Protein AF-A0A3L7LTN3-F1 (afdb_monomer)

Solvent-accessible surface area (backbone atoms only — not comparable to full-atom values): 5022 Å² total; per-residue (Å²): 94,77,52,75,48,78,50,71,56,85,88,78,78,60,80,77,45,68,29,80,46,82,58,84,48,40,31,40,42,36,41,49,42,83,50,101,64,31,38,38,37,43,40,39,38,49,76,68,43,99,70,81,53,72,78,53,61,72,31,68,71,40,50,54,49,51,53,53,48,50,58,42,54,59,63,60,62,72,80,74,86,74,135

pLDDT: mean 83.82, std 11.82, range [45.88, 96.94]

Nearest PDB structures (foldseek):
  3kd4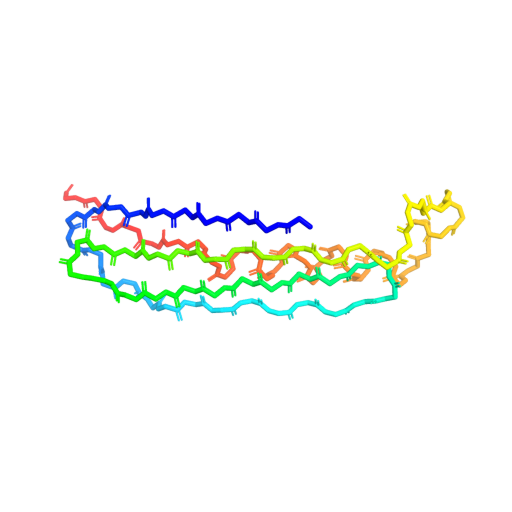-assembly1_A  TM=6.187E-01  e=7.504E-01  Parabacteroides distasonis ATCC 8503
  5cer-assembly4_G  TM=3.873E-01  e=9.987E-01  Bdellovibrio bacteriovorus HD100
  3v39-assembly1_A  TM=3.984E-01  e=1.329E+00  Bdellovibrio bacteriovorus
  5ced-assembly1_A  TM=3.741E-01  e=2.100E+00  Bdellovibrio bacteriovorus HD100
  8fw5-assembly1_C  TM=3.790E-01  e=8.767E+00  Homo sapiens

Secondary structure (DSSP, 8-state):
-EEEEEEE-TT------EEEE--SSEEEEEEEEEETTEEEEEEEEEES-S---HHHHTSHHHHHHHHHHHHHHHTT-------

Sequence (83 aa):
MSRQINLVGEGITAAVNACRLRSRWFDIDIAGEKTARGYRYRKQITVKTPWISHDEIMQPAFESLMTRASDCYDRLNFIVNAP

Structure (mmCIF, N/CA/C/O backbone):
data_AF-A0A3L7LTN3-F1
#
_entry.id   AF-A0A3L7LTN3-F1
#
loop_
_atom_site.group_PDB
_atom_site.id
_atom_site.type_symbol
_atom_site.label_atom_id
_atom_site.label_alt_id
_atom_site.label_comp_id
_atom_site.label_asym_id
_atom_site.label_entity_id
_atom_site.label_seq_id
_atom_site.pdbx_PDB_ins_code
_atom_site.Cartn_x
_atom_site.Cartn_y
_atom_site.Cartn_z
_atom_site.occupancy
_atom_site.B_iso_or_equiv
_atom_site.auth_seq_id
_atom_site.auth_comp_id
_atom_site.auth_asym_id
_atom_site.auth_atom_id
_atom_site.pdbx_PDB_model_num
ATOM 1 N N . MET A 1 1 ? -3.663 -13.027 -3.853 1.00 79.81 1 MET A N 1
ATOM 2 C CA . MET A 1 1 ? -3.732 -13.549 -2.468 1.00 79.81 1 MET A CA 1
ATOM 3 C C . MET A 1 1 ? -4.570 -12.607 -1.612 1.00 79.81 1 MET A C 1
ATOM 5 O O . MET A 1 1 ? -4.359 -11.402 -1.687 1.00 79.81 1 MET A O 1
ATOM 9 N N . SER A 1 2 ? -5.507 -13.127 -0.818 1.00 83.81 2 SER A N 1
ATOM 10 C CA . SER A 1 2 ? -6.322 -12.334 0.116 1.00 83.81 2 SER A CA 1
ATOM 11 C C . SER A 1 2 ? -6.073 -12.810 1.545 1.00 83.81 2 SER A C 1
ATOM 13 O O . SER A 1 2 ? -5.942 -14.011 1.772 1.00 83.81 2 SER A O 1
ATOM 15 N N . ARG A 1 3 ? -5.965 -11.878 2.494 1.00 85.94 3 ARG A N 1
ATOM 16 C CA . ARG A 1 3 ? -5.789 -12.164 3.921 1.00 85.94 3 ARG A CA 1
ATOM 17 C C . ARG A 1 3 ? -6.621 -11.201 4.754 1.00 85.94 3 ARG A C 1
ATOM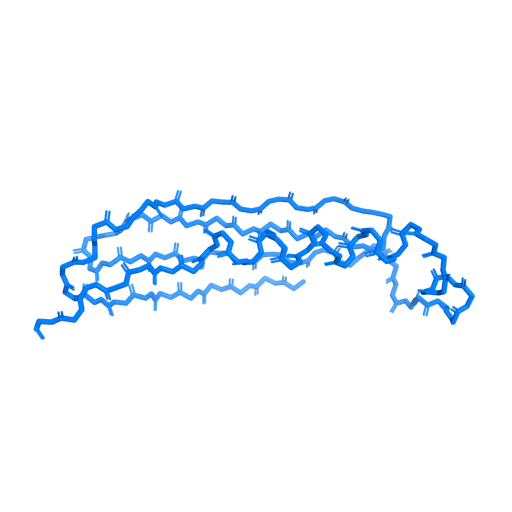 19 O O . ARG A 1 3 ? -6.627 -9.996 4.511 1.00 85.94 3 ARG A O 1
ATOM 26 N N . GLN A 1 4 ? -7.271 -11.739 5.777 1.00 85.00 4 GLN A N 1
ATOM 27 C CA . GLN A 1 4 ? -8.004 -10.964 6.766 1.00 85.00 4 GLN A CA 1
ATOM 28 C C . GLN A 1 4 ? -7.329 -11.090 8.129 1.00 85.00 4 GLN A C 1
ATOM 30 O O . GLN A 1 4 ? -6.885 -12.174 8.506 1.00 85.00 4 GLN A O 1
ATOM 35 N N . ILE A 1 5 ? -7.239 -9.978 8.852 1.00 81.19 5 ILE A N 1
ATOM 36 C CA . ILE A 1 5 ? -6.653 -9.908 10.190 1.00 81.19 5 ILE A CA 1
ATOM 37 C C . ILE A 1 5 ? -7.621 -9.129 11.078 1.00 81.19 5 ILE A C 1
ATOM 39 O O . ILE A 1 5 ? -8.051 -8.036 10.717 1.00 81.19 5 ILE A O 1
ATOM 43 N N . ASN A 1 6 ? -7.976 -9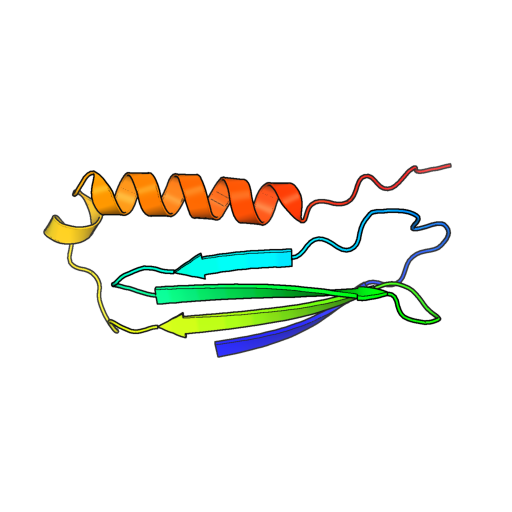.699 12.229 1.00 79.12 6 ASN A N 1
ATOM 44 C CA . ASN A 1 6 ? -8.730 -8.991 13.258 1.00 79.12 6 ASN A CA 1
ATOM 45 C C . ASN A 1 6 ? -7.743 -8.517 14.325 1.00 79.12 6 ASN A C 1
ATOM 47 O O . ASN A 1 6 ? -6.981 -9.321 14.858 1.00 79.12 6 ASN A O 1
ATOM 51 N N . LEU A 1 7 ? -7.767 -7.224 14.619 1.00 74.75 7 LEU A N 1
ATOM 52 C CA . LEU A 1 7 ? -6.998 -6.598 15.680 1.00 74.75 7 LEU A CA 1
ATOM 53 C C . LEU A 1 7 ? -7.968 -6.212 16.792 1.00 74.75 7 LEU A C 1
ATOM 55 O O . LEU A 1 7 ? -8.939 -5.492 16.564 1.00 74.75 7 LEU A O 1
ATOM 59 N N . VAL A 1 8 ? -7.717 -6.726 17.987 1.00 74.06 8 VAL A N 1
ATOM 60 C CA . VAL A 1 8 ? -8.523 -6.480 19.182 1.00 74.06 8 VAL A CA 1
ATOM 61 C C . VAL A 1 8 ? -7.641 -5.720 20.158 1.00 74.06 8 VAL A C 1
ATOM 63 O O . VAL A 1 8 ? -6.495 -6.104 20.376 1.00 74.06 8 VAL A O 1
ATOM 66 N N . GLY A 1 9 ? -8.168 -4.644 20.724 1.00 67.62 9 GLY A N 1
ATOM 67 C CA . GLY A 1 9 ? -7.490 -3.869 21.752 1.00 67.62 9 GLY A CA 1
ATOM 68 C C . GLY A 1 9 ? -8.466 -2.919 22.426 1.00 67.62 9 GLY A C 1
ATOM 69 O O . GLY A 1 9 ? -9.434 -2.467 21.806 1.00 67.62 9 GLY A O 1
ATOM 70 N N . GLU A 1 10 ? -8.229 -2.648 23.703 1.00 66.00 10 GLU A N 1
ATOM 71 C CA . GLU A 1 10 ? -8.997 -1.665 24.462 1.00 66.00 10 GLU A CA 1
ATOM 72 C C . GLU A 1 10 ? -8.584 -0.244 24.057 1.00 66.00 10 GLU A C 1
ATOM 74 O O . GLU A 1 10 ? -7.435 0.010 23.707 1.00 66.00 10 GLU A O 1
ATOM 79 N N . GLY A 1 11 ? -9.538 0.692 24.045 1.00 62.56 11 GLY A N 1
ATOM 80 C CA . GLY A 1 11 ? -9.241 2.114 23.836 1.00 62.56 11 GLY A CA 1
ATOM 81 C C . GLY A 1 11 ? -8.790 2.530 22.427 1.00 62.56 11 GLY A C 1
ATOM 82 O O . GLY A 1 11 ? -8.340 3.660 22.258 1.00 62.56 11 GLY A O 1
ATOM 83 N N . ILE A 1 12 ? -8.918 1.685 21.393 1.00 66.00 12 ILE A N 1
ATOM 84 C CA . ILE A 1 12 ? -8.480 2.056 20.035 1.00 66.00 12 ILE A CA 1
ATOM 85 C C . ILE A 1 12 ? -9.423 3.110 19.414 1.00 66.00 12 ILE A C 1
ATOM 87 O O . ILE A 1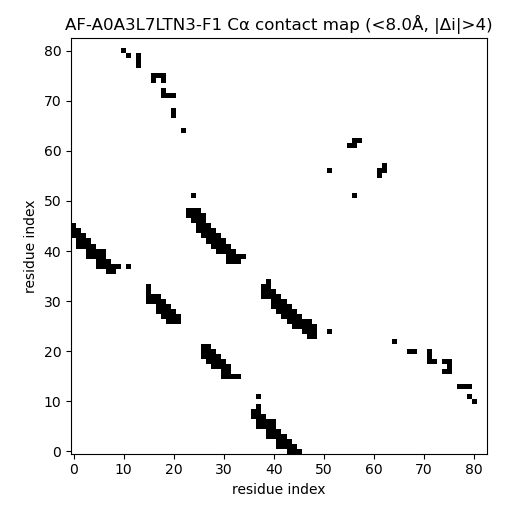 12 ? -10.487 2.796 18.864 1.00 66.00 12 ILE A O 1
ATOM 91 N N . THR A 1 13 ? -8.994 4.371 19.441 1.00 64.38 13 THR A N 1
ATOM 92 C CA . THR A 1 13 ? -9.682 5.534 18.844 1.00 64.38 13 THR A CA 1
ATOM 93 C C . THR A 1 13 ? -9.168 5.912 17.452 1.00 64.38 13 THR A C 1
ATOM 95 O O . THR A 1 13 ? -9.652 6.878 16.865 1.00 64.38 13 THR A O 1
ATOM 98 N N . ALA A 1 14 ? -8.204 5.164 16.912 1.00 64.81 14 ALA A N 1
ATOM 99 C CA . ALA A 1 14 ? -7.520 5.524 15.678 1.00 64.81 14 ALA A CA 1
ATOM 100 C C . ALA A 1 14 ? -8.436 5.549 14.439 1.00 64.81 14 ALA A C 1
ATOM 102 O O . ALA A 1 14 ? -9.414 4.807 14.337 1.00 64.81 14 ALA A O 1
ATOM 103 N N . ALA A 1 15 ? -8.094 6.398 13.467 1.00 69.81 15 ALA A N 1
ATOM 104 C CA . ALA A 1 15 ? -8.825 6.486 12.209 1.00 69.81 15 ALA A CA 1
ATOM 105 C C . ALA A 1 15 ? -8.753 5.160 11.431 1.00 69.81 15 ALA A C 1
ATOM 107 O O . ALA A 1 15 ? -7.693 4.542 11.306 1.00 69.81 15 ALA A O 1
ATOM 108 N N . VAL A 1 16 ? -9.890 4.733 10.874 1.00 72.00 16 VAL A N 1
ATOM 109 C CA . VAL A 1 16 ? -9.937 3.600 9.946 1.00 72.00 16 VAL A CA 1
ATOM 110 C C . VAL A 1 16 ? -9.297 4.039 8.631 1.00 72.00 16 VAL A C 1
ATOM 112 O O . VAL A 1 16 ? -9.947 4.666 7.795 1.00 72.00 16 VAL A O 1
ATOM 115 N N . ASN A 1 17 ? -8.024 3.707 8.443 1.00 77.12 17 ASN A N 1
ATOM 116 C CA . ASN A 1 17 ? -7.316 4.033 7.211 1.00 77.12 17 ASN A CA 1
ATOM 117 C C . ASN A 1 17 ? -7.485 2.938 6.152 1.00 77.12 17 ASN A C 1
ATOM 119 O O . ASN A 1 17 ? -7.577 1.741 6.445 1.00 77.12 17 ASN A O 1
ATOM 123 N N . ALA A 1 18 ? -7.523 3.378 4.896 1.00 84.12 18 ALA A N 1
ATOM 124 C CA . ALA A 1 18 ? -7.516 2.521 3.725 1.00 84.12 18 ALA A CA 1
ATOM 125 C C . ALA A 1 18 ? -6.354 2.914 2.814 1.00 84.12 18 ALA A C 1
ATOM 127 O O . ALA A 1 18 ? -6.019 4.088 2.663 1.00 84.12 18 ALA A O 1
ATOM 128 N N . CYS A 1 19 ? -5.758 1.911 2.191 1.00 88.69 19 CYS A N 1
ATOM 129 C CA . CYS A 1 19 ? -4.627 2.041 1.295 1.00 88.69 19 CYS A CA 1
ATOM 130 C C . CYS A 1 19 ? -4.979 1.334 -0.017 1.00 88.69 19 CYS A C 1
ATOM 132 O O . CYS A 1 19 ? -5.404 0.178 -0.015 1.00 88.69 19 CYS A O 1
ATOM 134 N N . ARG A 1 20 ? -4.836 2.037 -1.144 1.00 92.50 20 ARG A N 1
ATOM 135 C CA . ARG A 1 20 ? -5.016 1.467 -2.484 1.00 92.50 20 ARG A CA 1
ATOM 136 C C . ARG A 1 20 ? -3.832 1.837 -3.356 1.00 92.50 20 ARG A C 1
ATOM 138 O O . ARG A 1 20 ? -3.595 3.012 -3.624 1.00 92.50 20 ARG A O 1
ATOM 145 N N . LEU A 1 21 ? -3.129 0.823 -3.832 1.00 93.56 21 LEU A N 1
ATOM 146 C CA . LEU A 1 21 ? -2.001 0.947 -4.737 1.00 93.56 21 LEU A CA 1
ATOM 147 C C . LEU A 1 21 ? -2.323 0.198 -6.023 1.00 93.56 21 LEU A C 1
ATOM 149 O O . LEU A 1 21 ? -2.695 -0.976 -5.998 1.00 93.56 21 LEU A O 1
ATOM 153 N N . ARG A 1 22 ? -2.161 0.887 -7.150 1.00 94.69 22 ARG A N 1
ATOM 154 C CA . ARG A 1 22 ? -2.317 0.310 -8.482 1.00 94.69 22 ARG A CA 1
ATOM 155 C C . ARG A 1 22 ? -1.002 0.401 -9.233 1.00 94.69 22 ARG A C 1
ATOM 157 O O . ARG A 1 22 ? -0.370 1.458 -9.223 1.00 94.69 22 ARG A O 1
ATOM 164 N N . SER A 1 23 ? -0.616 -0.684 -9.895 1.00 93.88 23 SER A N 1
ATOM 165 C CA . SER A 1 23 ? 0.568 -0.713 -10.758 1.00 93.88 23 SER A CA 1
ATOM 166 C C . SER A 1 23 ? 0.409 -1.700 -11.912 1.00 93.88 23 SER A C 1
ATOM 168 O O . SER A 1 23 ? -0.594 -2.413 -11.999 1.00 93.88 23 SER A O 1
ATOM 170 N N . ARG A 1 24 ? 1.405 -1.754 -12.804 1.00 93.38 24 ARG A N 1
ATOM 171 C CA . ARG A 1 24 ? 1.447 -2.753 -13.879 1.00 93.38 24 ARG A CA 1
ATOM 172 C C . ARG A 1 24 ? 1.794 -4.163 -13.389 1.00 93.38 24 ARG A C 1
ATOM 174 O O . ARG A 1 24 ? 1.356 -5.117 -14.012 1.00 93.38 24 ARG A O 1
ATOM 181 N N . TRP A 1 25 ? 2.524 -4.296 -12.280 1.00 94.44 25 TRP A N 1
ATOM 182 C CA . TRP A 1 25 ? 3.002 -5.595 -11.786 1.00 94.44 25 TRP A CA 1
ATOM 183 C C . TRP A 1 25 ? 2.050 -6.226 -10.776 1.00 94.44 25 TRP A C 1
ATOM 185 O O . TRP A 1 25 ? 1.779 -7.425 -10.819 1.00 94.44 25 TRP A O 1
ATOM 195 N N . PHE A 1 26 ? 1.521 -5.417 -9.863 1.00 93.31 26 PHE A N 1
ATOM 196 C CA . PHE A 1 26 ? 0.571 -5.857 -8.853 1.00 93.31 26 PHE A CA 1
ATOM 197 C C . PHE A 1 26 ? -0.266 -4.702 -8.317 1.00 93.31 26 PHE A C 1
ATOM 199 O O . PHE A 1 26 ? 0.120 -3.533 -8.364 1.00 93.31 26 PHE A O 1
ATOM 206 N N . ASP A 1 27 ? -1.398 -5.062 -7.739 1.00 95.06 27 ASP A N 1
ATOM 207 C CA . ASP A 1 27 ? -2.237 -4.150 -6.988 1.00 95.06 27 ASP A CA 1
ATOM 208 C C . ASP A 1 27 ? -2.289 -4.549 -5.516 1.00 95.06 27 ASP A C 1
ATOM 210 O O . ASP A 1 27 ? -2.264 -5.739 -5.189 1.00 95.06 27 ASP A O 1
ATOM 214 N N . ILE A 1 28 ? -2.403 -3.551 -4.641 1.00 92.62 28 ILE A N 1
ATOM 215 C CA . ILE A 1 28 ? -2.603 -3.731 -3.202 1.00 92.62 28 ILE A CA 1
ATOM 216 C C . ILE A 1 28 ? -3.844 -2.947 -2.790 1.00 92.62 28 ILE A C 1
ATOM 218 O O . ILE A 1 28 ? -3.915 -1.738 -2.991 1.00 92.62 28 ILE A O 1
ATOM 222 N N . ASP A 1 29 ? -4.796 -3.630 -2.167 1.00 92.94 29 ASP A N 1
ATOM 223 C CA . ASP A 1 29 ? -5.927 -3.019 -1.481 1.00 92.94 29 ASP A CA 1
ATOM 224 C C . ASP A 1 29 ? -5.894 -3.413 -0.011 1.00 92.94 29 ASP A C 1
ATOM 226 O O . ASP A 1 29 ? -5.902 -4.598 0.330 1.00 92.94 29 ASP A O 1
ATOM 230 N N . ILE A 1 30 ? -5.893 -2.420 0.868 1.00 89.31 30 ILE A N 1
ATOM 231 C CA . ILE A 1 30 ? -6.054 -2.608 2.301 1.00 89.31 30 ILE A CA 1
ATOM 232 C C . ILE A 1 30 ? -7.195 -1.719 2.764 1.00 89.31 30 ILE A C 1
ATOM 234 O O . ILE A 1 30 ? -7.197 -0.513 2.530 1.00 89.31 30 ILE A O 1
ATOM 238 N N . ALA A 1 31 ? -8.177 -2.326 3.415 1.00 87.75 31 ALA A N 1
ATOM 239 C CA . ALA A 1 31 ? -9.302 -1.623 4.004 1.00 87.75 31 ALA A CA 1
ATOM 240 C C . ALA A 1 31 ? -9.485 -2.095 5.442 1.00 87.75 31 ALA A C 1
ATOM 242 O O . ALA A 1 31 ? -9.491 -3.303 5.700 1.00 87.75 31 ALA A O 1
ATOM 243 N N . GLY A 1 32 ? -9.617 -1.138 6.354 1.00 82.75 32 GLY A N 1
ATOM 244 C CA . GLY A 1 32 ? -10.063 -1.387 7.714 1.00 82.75 32 GLY A CA 1
ATOM 245 C C . GLY A 1 32 ? -11.573 -1.209 7.846 1.00 82.75 32 GLY A C 1
ATOM 246 O O . GLY A 1 32 ? -12.194 -0.465 7.090 1.00 82.75 32 GLY A O 1
ATOM 247 N N . GLU A 1 33 ? -12.149 -1.854 8.849 1.00 84.94 33 GLU A N 1
ATOM 248 C CA . GLU A 1 33 ? -13.470 -1.550 9.386 1.00 84.94 33 GLU A CA 1
ATOM 249 C C . GLU A 1 33 ? -13.407 -1.581 10.915 1.00 84.94 33 GLU A C 1
ATOM 251 O O . GLU A 1 33 ? -12.730 -2.431 11.505 1.00 84.94 33 GLU A O 1
ATOM 256 N N . LYS A 1 34 ? -14.109 -0.651 11.571 1.00 82.19 34 LYS A N 1
ATOM 257 C CA . LYS A 1 34 ? -14.304 -0.711 13.020 1.00 82.19 34 LYS A CA 1
ATOM 258 C C . LYS A 1 34 ? -15.364 -1.766 13.324 1.00 82.19 34 LYS A C 1
ATOM 260 O O . LYS A 1 34 ? -16.392 -1.847 12.660 1.00 82.19 34 LYS A O 1
ATOM 265 N N . THR A 1 35 ? -15.114 -2.567 14.344 1.00 81.56 35 THR A N 1
ATOM 266 C CA . THR A 1 35 ? -15.994 -3.636 14.820 1.00 81.56 35 THR A CA 1
ATOM 267 C C . THR A 1 35 ?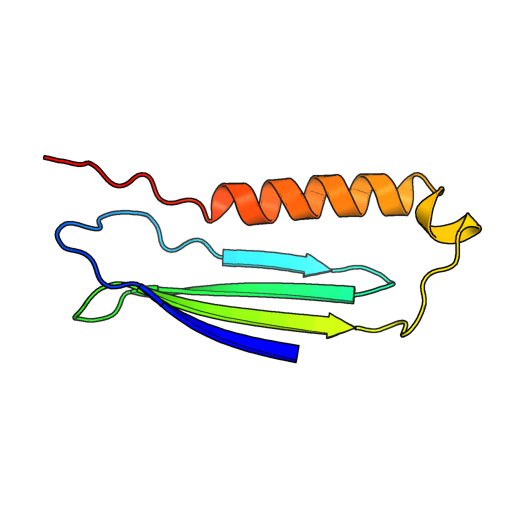 -16.318 -3.411 16.295 1.00 81.56 35 THR A C 1
ATOM 269 O O . THR A 1 35 ? -15.668 -2.610 16.966 1.00 81.56 35 THR A O 1
ATOM 272 N N . ALA A 1 36 ? -17.279 -4.164 16.836 1.00 80.38 36 ALA A N 1
ATOM 273 C CA . ALA A 1 36 ? -17.639 -4.079 18.254 1.00 80.38 36 ALA A CA 1
ATOM 274 C C . ALA A 1 36 ? -16.478 -4.406 19.219 1.00 80.38 36 ALA A C 1
ATOM 276 O O . ALA A 1 36 ? -16.532 -4.019 20.379 1.00 80.38 36 ALA A O 1
ATOM 277 N N . ARG A 1 37 ? -15.442 -5.125 18.760 1.00 76.06 37 ARG A N 1
ATOM 278 C CA . ARG A 1 37 ? -14.316 -5.594 19.589 1.00 76.06 37 ARG A CA 1
ATOM 279 C C . ARG A 1 37 ? -12.953 -5.030 19.164 1.00 76.06 37 ARG A C 1
ATOM 281 O O . ARG A 1 37 ? -11.935 -5.500 19.650 1.00 76.06 37 ARG A O 1
ATOM 288 N N . GLY A 1 38 ? -12.898 -4.079 18.233 1.00 79.56 38 GLY A N 1
ATOM 289 C CA . GLY A 1 38 ? -11.632 -3.586 17.676 1.00 79.56 38 GLY A CA 1
ATOM 290 C C . GLY A 1 38 ? -11.741 -3.294 16.184 1.00 79.56 38 GLY A C 1
ATOM 291 O O . GLY A 1 38 ? -12.754 -2.760 15.742 1.00 79.56 38 GLY A O 1
ATOM 292 N N . TYR A 1 39 ? -10.742 -3.679 15.392 1.00 81.06 39 TYR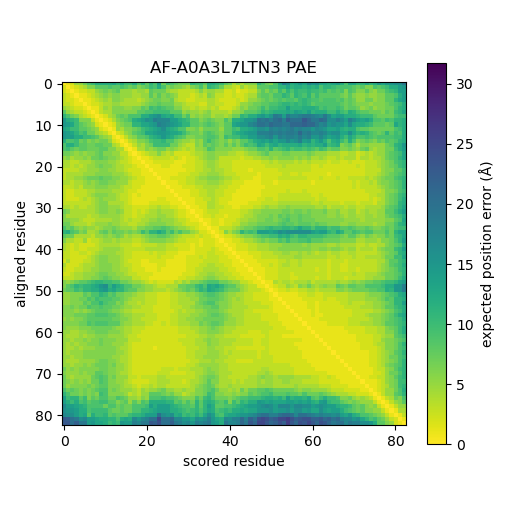 A N 1
ATOM 293 C CA . TYR A 1 39 ? -10.678 -3.419 13.952 1.00 81.06 39 TYR A CA 1
ATOM 294 C C . TYR A 1 39 ? -10.506 -4.707 13.158 1.00 81.06 39 TYR A C 1
ATOM 296 O O . TYR A 1 39 ? -9.795 -5.625 13.562 1.00 81.06 39 TYR A O 1
ATOM 304 N N . ARG A 1 40 ? -11.111 -4.759 11.978 1.00 84.19 40 ARG A N 1
ATOM 305 C CA . ARG A 1 40 ? -10.859 -5.813 11.002 1.00 84.19 40 ARG A CA 1
ATOM 306 C C . ARG A 1 40 ? -10.219 -5.208 9.771 1.00 84.19 40 ARG A C 1
ATOM 308 O O . ARG A 1 40 ? -10.772 -4.303 9.161 1.00 84.19 40 ARG A O 1
ATOM 315 N N . TYR A 1 41 ? -9.071 -5.750 9.394 1.00 83.56 41 TYR A N 1
ATOM 316 C CA . TYR A 1 41 ? -8.376 -5.392 8.170 1.00 83.56 41 TYR A CA 1
ATOM 317 C C . TYR A 1 41 ? -8.504 -6.500 7.149 1.00 83.56 41 TYR A C 1
ATOM 319 O O . TYR A 1 41 ? -8.242 -7.672 7.429 1.00 83.56 41 TYR A O 1
ATOM 327 N N . ARG A 1 42 ? -8.850 -6.105 5.930 1.00 88.69 42 ARG 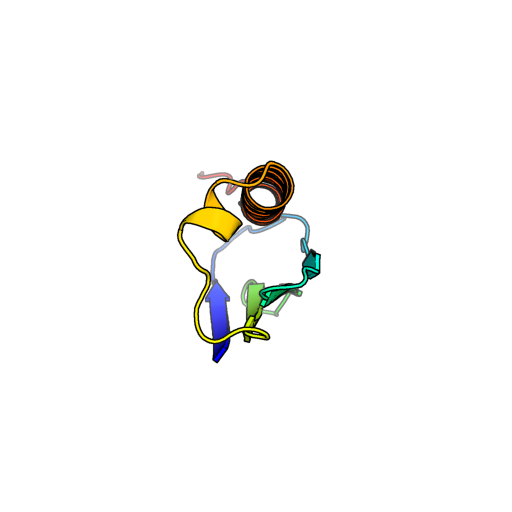A N 1
ATOM 328 C CA . ARG A 1 42 ? -8.762 -6.954 4.752 1.00 88.69 42 ARG A CA 1
ATOM 329 C C . ARG A 1 42 ? -7.642 -6.435 3.871 1.00 88.69 42 ARG A C 1
ATOM 331 O O . ARG A 1 42 ? -7.671 -5.279 3.458 1.00 88.69 42 ARG A O 1
ATOM 338 N N . LYS A 1 43 ? -6.689 -7.311 3.569 1.00 89.06 43 LYS A N 1
ATOM 339 C CA . LYS A 1 43 ? -5.598 -7.080 2.628 1.00 89.06 43 LYS A CA 1
ATOM 340 C C . LYS A 1 43 ? -5.786 -7.983 1.418 1.00 89.06 43 LYS A C 1
ATOM 342 O O . LYS A 1 43 ? -5.856 -9.203 1.555 1.00 89.06 43 LYS A O 1
ATOM 347 N N . GLN A 1 44 ? -5.801 -7.393 0.235 1.00 93.81 44 GLN A N 1
ATOM 348 C CA . GLN A 1 44 ? -5.830 -8.099 -1.034 1.00 93.81 44 GLN A CA 1
ATOM 349 C C . GLN A 1 44 ? -4.640 -7.664 -1.882 1.00 93.81 44 GLN A C 1
ATOM 351 O O . GLN A 1 44 ? -4.393 -6.476 -2.062 1.00 93.81 44 GLN A O 1
ATOM 356 N N . ILE A 1 45 ? -3.901 -8.648 -2.390 1.00 92.81 45 ILE A N 1
ATOM 357 C CA . ILE A 1 45 ? -2.842 -8.448 -3.378 1.00 92.81 45 ILE A CA 1
ATOM 358 C C . ILE A 1 45 ? -3.245 -9.178 -4.654 1.00 92.81 45 ILE A C 1
ATOM 360 O O . ILE A 1 45 ? -3.448 -10.399 -4.631 1.00 92.81 45 ILE A O 1
ATOM 364 N N . THR A 1 46 ? -3.313 -8.446 -5.760 1.00 95.38 46 THR A N 1
ATOM 365 C CA . THR A 1 46 ? -3.551 -9.004 -7.095 1.00 95.38 46 THR A CA 1
ATOM 366 C C . THR A 1 46 ? -2.259 -8.915 -7.885 1.00 95.38 46 THR A C 1
ATOM 368 O O . THR A 1 46 ? -1.848 -7.828 -8.279 1.00 95.38 46 THR A O 1
ATOM 371 N N . VAL A 1 47 ? -1.609 -10.054 -8.101 1.00 93.62 47 VAL A N 1
ATOM 372 C CA . VAL A 1 47 ? -0.413 -10.142 -8.944 1.00 93.62 47 VAL A CA 1
ATOM 373 C C . VAL A 1 47 ? -0.869 -10.154 -10.402 1.00 93.62 47 VAL A C 1
ATOM 375 O O . VAL A 1 47 ? -1.688 -10.991 -10.772 1.00 93.62 47 VAL A O 1
ATOM 378 N N . LYS A 1 48 ? -0.381 -9.204 -11.203 1.00 94.81 48 LYS A N 1
ATOM 379 C CA . LYS A 1 48 ? -0.671 -9.094 -12.644 1.00 94.81 48 LYS A CA 1
ATOM 380 C C . LYS A 1 48 ? 0.423 -9.743 -13.478 1.00 94.81 48 LYS A C 1
ATOM 382 O O . LYS A 1 48 ? 0.124 -10.357 -14.496 1.00 94.81 48 LYS A O 1
ATOM 387 N N . THR A 1 49 ? 1.663 -9.652 -13.000 1.00 90.62 49 THR A N 1
ATOM 388 C CA . THR A 1 49 ? 2.823 -10.281 -13.631 1.00 90.62 49 THR A CA 1
ATOM 389 C C . THR A 1 49 ? 3.444 -11.283 -12.659 1.00 90.62 49 THR A C 1
ATOM 391 O O . THR A 1 49 ? 3.812 -10.889 -11.553 1.00 90.62 49 THR A O 1
ATOM 394 N N . PRO A 1 50 ? 3.559 -12.572 -13.024 1.00 86.00 50 PRO A N 1
ATOM 395 C CA . PRO A 1 50 ? 4.047 -13.613 -12.115 1.00 86.00 50 PRO A CA 1
ATOM 396 C C . PRO A 1 50 ? 5.541 -13.486 -11.787 1.00 86.00 50 PRO A C 1
ATOM 398 O O . PRO A 1 50 ? 5.974 -13.984 -10.753 1.00 86.00 50 PRO A O 1
ATOM 401 N N . TRP A 1 51 ? 6.309 -12.810 -12.645 1.00 89.06 51 TRP A N 1
ATOM 402 C CA . TRP A 1 51 ? 7.738 -12.555 -12.484 1.00 89.06 51 TRP A CA 1
ATOM 403 C C . TRP A 1 51 ? 8.052 -11.127 -12.921 1.00 89.06 51 TRP A C 1
ATOM 405 O O . TRP A 1 51 ? 7.490 -10.653 -13.904 1.00 89.06 51 TRP A O 1
ATOM 415 N N . ILE A 1 52 ? 8.935 -10.452 -12.192 1.00 92.50 52 ILE A N 1
ATOM 416 C CA . ILE A 1 52 ? 9.422 -9.110 -12.525 1.00 92.50 52 ILE A CA 1
ATOM 417 C C . ILE A 1 52 ? 10.910 -9.256 -12.819 1.00 92.50 52 ILE A C 1
ATOM 419 O O . ILE A 1 52 ? 11.634 -9.814 -11.990 1.00 92.50 52 ILE A O 1
ATOM 423 N N . SER A 1 53 ? 11.357 -8.835 -14.001 1.00 93.62 53 SER A N 1
ATOM 424 C CA . SER A 1 53 ? 12.762 -9.007 -14.381 1.00 93.62 53 SER A CA 1
ATOM 425 C C . SER A 1 53 ? 13.681 -8.068 -13.595 1.00 93.62 53 SER A C 1
ATOM 427 O O . SER A 1 53 ? 13.239 -7.062 -13.033 1.00 93.62 53 SER A O 1
ATOM 429 N N . HIS A 1 54 ? 14.982 -8.374 -13.585 1.00 95.44 54 HIS A N 1
ATOM 430 C CA . HIS A 1 54 ? 15.980 -7.470 -13.014 1.00 95.44 54 HIS A CA 1
ATOM 431 C C . HIS A 1 54 ? 15.923 -6.084 -13.681 1.00 95.44 54 HIS A C 1
ATOM 433 O O . HIS A 1 54 ? 15.836 -5.066 -12.999 1.00 95.44 54 HIS A O 1
ATOM 439 N N . ASP A 1 55 ? 15.865 -6.050 -15.012 1.00 95.81 55 ASP A N 1
ATOM 440 C CA . ASP A 1 55 ? 15.795 -4.800 -15.770 1.00 95.81 55 ASP A CA 1
ATOM 441 C C . ASP A 1 55 ? 14.556 -3.975 -15.420 1.00 95.81 55 ASP A C 1
ATOM 443 O O . ASP A 1 55 ? 14.609 -2.751 -15.446 1.00 95.81 55 ASP A O 1
ATOM 447 N N . GLU A 1 56 ? 13.437 -4.621 -15.078 1.00 93.88 56 GLU A N 1
ATOM 448 C CA . GLU A 1 56 ? 12.216 -3.938 -14.655 1.00 93.88 56 GLU A CA 1
ATOM 449 C C . GLU A 1 56 ? 12.304 -3.373 -13.235 1.00 93.88 56 GLU A C 1
ATOM 451 O O . GLU A 1 56 ? 11.842 -2.249 -13.021 1.00 93.88 56 GLU A O 1
ATOM 456 N N . ILE A 1 57 ? 12.879 -4.113 -12.275 1.00 94.25 57 ILE A N 1
ATOM 457 C CA . ILE A 1 57 ? 13.015 -3.622 -10.890 1.00 94.25 57 ILE A CA 1
ATOM 458 C C . ILE A 1 57 ? 14.029 -2.482 -10.768 1.00 94.25 57 ILE A C 1
ATOM 460 O O . ILE A 1 57 ? 13.932 -1.684 -9.841 1.00 94.25 57 ILE A O 1
ATOM 464 N N . MET A 1 58 ? 14.963 -2.375 -11.717 1.00 96.19 58 MET A N 1
ATOM 465 C CA . MET A 1 58 ? 15.933 -1.280 -11.790 1.00 96.19 58 MET A CA 1
ATOM 466 C C . MET A 1 58 ? 15.356 0.000 -12.418 1.00 96.19 58 MET A C 1
ATOM 468 O O . MET A 1 58 ? 16.036 1.024 -12.461 1.00 96.19 58 MET A O 1
ATOM 472 N N . GLN A 1 59 ? 14.112 -0.016 -12.914 1.00 95.38 59 GLN A N 1
ATOM 473 C CA . GLN A 1 59 ? 13.498 1.181 -13.495 1.00 95.38 59 GLN A CA 1
ATOM 474 C C . GLN A 1 59 ? 13.012 2.147 -12.406 1.00 95.38 59 GLN A C 1
ATOM 476 O O . GLN A 1 59 ? 12.396 1.706 -11.432 1.00 95.38 59 GLN A O 1
ATOM 481 N N . PRO A 1 60 ? 13.104 3.474 -12.631 1.00 96.94 60 PRO A N 1
ATOM 482 C CA . PRO A 1 60 ? 12.566 4.477 -11.703 1.00 96.94 60 PRO A CA 1
ATOM 483 C C . PRO A 1 60 ? 11.075 4.290 -11.384 1.00 96.94 60 PRO A C 1
ATOM 485 O O . PRO A 1 60 ? 10.600 4.614 -10.297 1.00 96.94 60 PRO A O 1
ATOM 488 N N . ALA A 1 61 ? 10.309 3.730 -12.326 1.00 94.06 61 ALA A N 1
ATOM 489 C CA . ALA A 1 61 ? 8.898 3.417 -12.118 1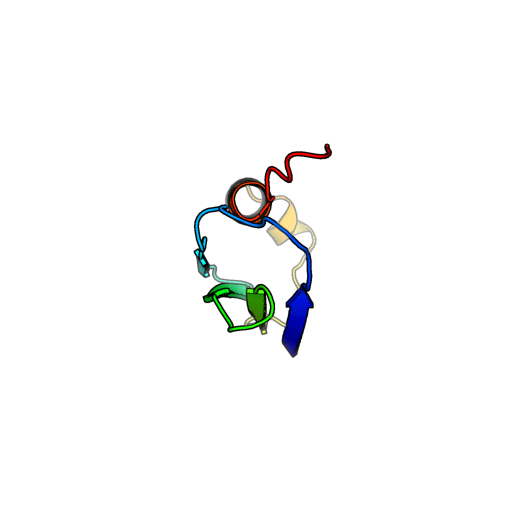.00 94.06 61 ALA A CA 1
ATOM 490 C C . ALA A 1 61 ? 8.677 2.362 -11.020 1.00 94.06 61 ALA A C 1
ATOM 492 O O . ALA A 1 61 ? 7.667 2.413 -10.317 1.00 94.06 61 ALA A O 1
ATOM 493 N N . PHE A 1 62 ? 9.598 1.404 -10.880 1.00 94.06 62 PHE A N 1
ATOM 494 C CA . PHE A 1 62 ? 9.530 0.389 -9.835 1.00 94.06 62 PHE A CA 1
ATOM 495 C C . PHE A 1 62 ? 9.929 0.973 -8.478 1.00 94.06 62 PHE A C 1
ATOM 497 O O . PHE A 1 62 ? 9.222 0.762 -7.496 1.00 94.06 62 PHE A O 1
ATOM 504 N N . GLU A 1 63 ? 10.981 1.790 -8.434 1.00 94.38 63 GLU A N 1
ATOM 505 C CA . GLU A 1 63 ? 11.376 2.520 -7.224 1.00 94.38 63 GLU A CA 1
ATOM 506 C C . GLU A 1 63 ? 10.232 3.402 -6.699 1.00 94.38 63 GLU A C 1
ATOM 508 O O . GLU A 1 63 ? 9.806 3.258 -5.554 1.00 94.38 63 GLU A O 1
ATOM 513 N N . SER A 1 64 ? 9.635 4.225 -7.568 1.00 95.38 64 SER A N 1
ATOM 514 C CA . SER A 1 64 ? 8.480 5.062 -7.220 1.00 95.38 64 SER A CA 1
ATOM 515 C C . SER A 1 64 ? 7.292 4.241 -6.707 1.00 95.38 64 SER A C 1
ATOM 517 O O . SER A 1 64 ? 6.583 4.659 -5.785 1.00 95.38 64 SER A O 1
ATOM 519 N N . LEU A 1 65 ? 7.066 3.052 -7.276 1.00 94.06 65 LEU A N 1
ATOM 520 C CA . LEU A 1 65 ? 6.044 2.138 -6.784 1.00 94.06 65 LEU A CA 1
ATOM 521 C C . LEU A 1 65 ? 6.351 1.654 -5.363 1.00 94.06 65 LEU A C 1
ATOM 523 O O . LEU A 1 65 ? 5.429 1.614 -4.548 1.00 94.06 65 LEU A O 1
ATOM 527 N N . MET A 1 66 ? 7.602 1.295 -5.062 1.00 93.00 66 MET A N 1
ATOM 528 C CA . MET A 1 66 ? 8.003 0.852 -3.723 1.00 93.00 66 MET A CA 1
ATOM 529 C C . MET A 1 66 ? 7.841 1.971 -2.694 1.00 93.00 66 MET A C 1
ATOM 531 O O . MET A 1 66 ? 7.242 1.730 -1.650 1.00 93.00 66 MET A O 1
ATOM 535 N N . THR A 1 67 ? 8.264 3.200 -3.004 1.00 94.75 67 THR A N 1
ATOM 536 C CA . THR A 1 67 ? 8.062 4.360 -2.117 1.00 94.75 67 THR A CA 1
ATOM 537 C C . THR A 1 67 ? 6.583 4.565 -1.809 1.00 94.75 67 THR A C 1
ATOM 539 O O . THR A 1 67 ? 6.182 4.618 -0.649 1.00 94.75 67 THR A O 1
ATOM 542 N N . ARG A 1 68 ? 5.737 4.576 -2.847 1.00 93.12 68 ARG A N 1
ATOM 543 C CA . ARG A 1 68 ? 4.286 4.702 -2.673 1.00 93.12 68 ARG A CA 1
ATOM 544 C C . ARG A 1 68 ? 3.695 3.542 -1.885 1.00 93.12 68 ARG A C 1
ATOM 546 O O . ARG A 1 68 ? 2.724 3.749 -1.168 1.00 93.12 68 ARG A O 1
ATOM 553 N N . ALA A 1 69 ? 4.225 2.329 -2.037 1.00 90.00 69 ALA A N 1
ATOM 554 C CA . ALA A 1 69 ? 3.790 1.183 -1.253 1.00 90.00 69 ALA A CA 1
ATOM 555 C C . ALA A 1 69 ? 4.112 1.388 0.232 1.00 90.00 69 ALA A C 1
ATOM 557 O O . ALA A 1 69 ? 3.207 1.225 1.049 1.00 90.00 69 ALA A O 1
ATOM 558 N N . SER A 1 70 ? 5.341 1.792 0.568 1.00 89.44 70 SER A N 1
ATOM 559 C CA . SER A 1 70 ? 5.761 2.087 1.944 1.00 89.44 70 SER A CA 1
ATOM 560 C C . SER A 1 70 ? 4.886 3.161 2.583 1.00 89.44 70 SER A C 1
ATOM 562 O O . SER A 1 70 ? 4.253 2.884 3.598 1.00 89.44 70 SER A O 1
ATOM 564 N N . ASP A 1 71 ? 4.702 4.307 1.921 1.00 88.12 71 ASP A N 1
ATOM 565 C CA . ASP A 1 71 ? 3.827 5.383 2.412 1.00 88.12 71 ASP A CA 1
ATOM 566 C C . ASP A 1 71 ? 2.392 4.896 2.669 1.00 88.12 71 ASP A C 1
ATOM 568 O O . ASP A 1 71 ? 1.703 5.335 3.594 1.00 88.12 71 ASP A O 1
ATOM 572 N N . CYS A 1 72 ? 1.913 3.984 1.821 1.00 85.88 72 CYS A N 1
ATOM 573 C CA . CYS A 1 72 ? 0.578 3.412 1.922 1.00 85.88 72 CYS A CA 1
ATOM 574 C C . CYS A 1 72 ? 0.451 2.485 3.139 1.00 85.88 72 CYS A C 1
ATOM 576 O O . CYS A 1 72 ? -0.600 2.485 3.779 1.00 85.88 72 CYS A O 1
ATOM 578 N N . TYR A 1 73 ? 1.503 1.734 3.483 1.00 82.31 73 TYR A N 1
ATOM 579 C CA . TYR A 1 73 ? 1.550 0.921 4.702 1.00 82.31 73 TYR A CA 1
ATOM 580 C C . TYR A 1 73 ? 1.752 1.759 5.960 1.00 82.31 73 TYR A C 1
ATOM 582 O O . TYR A 1 73 ? 1.079 1.499 6.953 1.00 82.31 73 TYR A O 1
ATOM 590 N N . ASP A 1 74 ? 2.603 2.780 5.923 1.00 82.75 74 ASP A N 1
ATOM 591 C CA . ASP A 1 74 ? 2.893 3.605 7.097 1.00 82.75 74 ASP A CA 1
ATOM 592 C C . ASP A 1 74 ? 1.655 4.349 7.593 1.00 82.75 74 ASP A C 1
ATOM 594 O O . ASP A 1 74 ? 1.417 4.448 8.796 1.00 82.75 74 ASP A O 1
ATOM 598 N N . ARG A 1 75 ? 0.782 4.775 6.674 1.00 76.25 75 ARG A N 1
ATOM 599 C CA . ARG A 1 75 ? -0.527 5.354 7.019 1.00 76.25 75 ARG A CA 1
ATOM 600 C C . ARG A 1 75 ? -1.481 4.366 7.689 1.00 76.25 75 ARG A C 1
ATOM 602 O O . ARG A 1 75 ? -2.484 4.794 8.251 1.00 76.25 75 ARG A O 1
ATOM 609 N N . LEU A 1 76 ? -1.230 3.062 7.616 1.00 74.69 76 LEU A N 1
ATOM 610 C CA . LEU A 1 76 ? -2.028 2.055 8.319 1.00 74.69 76 LEU A CA 1
ATOM 611 C C . LEU A 1 76 ? -1.547 1.824 9.753 1.00 74.69 76 LEU A C 1
ATOM 613 O O . LEU A 1 76 ? -2.256 1.156 10.506 1.00 74.69 76 LEU A O 1
ATOM 617 N N . ASN A 1 77 ? -0.376 2.347 10.135 1.00 71.56 77 ASN A N 1
ATOM 618 C CA . ASN A 1 77 ? 0.105 2.230 11.504 1.00 71.56 77 ASN A CA 1
ATOM 619 C C . ASN A 1 77 ? -0.834 2.970 12.456 1.00 71.56 77 ASN A C 1
ATOM 621 O O . ASN A 1 77 ? -1.249 4.108 12.224 1.00 71.56 77 ASN A O 1
ATOM 625 N N . PHE A 1 78 ? -1.158 2.296 13.551 1.00 66.75 78 PHE A N 1
ATOM 626 C CA . PHE A 1 78 ? -1.978 2.849 14.608 1.00 66.75 78 PHE A CA 1
ATOM 627 C C . PHE A 1 78 ? -1.107 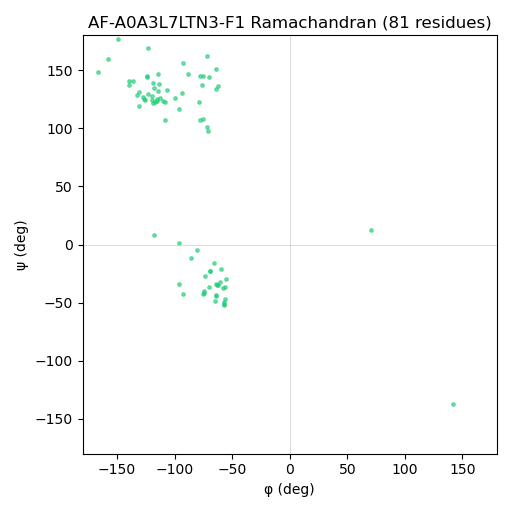3.463 15.685 1.00 66.75 78 PHE A C 1
ATOM 629 O O . PHE A 1 78 ? -0.221 2.801 16.222 1.00 66.75 78 PHE A O 1
ATOM 636 N N . ILE A 1 79 ? -1.423 4.697 16.062 1.00 60.72 79 ILE A N 1
ATOM 637 C CA . ILE A 1 79 ? -0.966 5.228 17.340 1.00 60.72 79 ILE A CA 1
ATOM 638 C C . ILE A 1 79 ? -1.874 4.613 18.401 1.00 60.72 79 ILE A C 1
ATOM 640 O O . ILE A 1 79 ? -3.063 4.929 18.480 1.00 60.72 79 ILE A O 1
ATOM 644 N N . VAL A 1 80 ? -1.326 3.671 19.163 1.00 56.38 80 VAL A N 1
ATOM 645 C CA . VAL A 1 80 ? -1.986 3.098 20.335 1.00 56.38 80 VAL A CA 1
ATOM 646 C C . VAL A 1 80 ? -1.459 3.868 21.535 1.00 56.38 80 VAL A C 1
ATOM 648 O O . VAL A 1 80 ? -0.259 3.835 21.803 1.00 56.38 80 VAL A O 1
ATOM 651 N N . ASN A 1 81 ? -2.331 4.587 22.235 1.00 53.19 81 ASN A N 1
ATOM 652 C CA . ASN A 1 81 ? -1.944 5.198 23.501 1.00 53.19 81 ASN A CA 1
ATOM 653 C C . ASN A 1 81 ? -1.888 4.075 24.538 1.00 53.19 81 ASN A C 1
ATOM 655 O O . ASN A 1 81 ? -2.927 3.521 24.899 1.00 53.19 81 ASN A O 1
ATOM 659 N N . ALA A 1 82 ? -0.681 3.695 24.952 1.00 45.88 82 ALA A N 1
ATOM 660 C CA . ALA A 1 82 ? -0.511 2.857 26.130 1.00 45.88 82 ALA A CA 1
ATOM 661 C C . ALA A 1 82 ? -0.870 3.683 27.386 1.00 45.88 82 ALA A C 1
ATOM 663 O O . ALA A 1 82 ? -0.634 4.895 27.371 1.00 45.88 82 ALA A O 1
ATOM 664 N N . PRO A 1 83 ? -1.481 3.066 28.414 1.00 55.81 83 PRO A N 1
ATOM 665 C CA . PRO A 1 83 ? -1.788 3.734 29.678 1.00 55.81 83 PRO A CA 1
ATOM 666 C C . PRO A 1 83 ? -0.534 4.212 30.419 1.00 55.81 83 PRO A C 1
ATOM 668 O O . PRO A 1 83 ? 0.536 3.578 30.259 1.00 55.81 83 PRO A O 1
#

Mean predicted aligned error: 5.76 Å

Foldseek 3Di:
DKDKDFDFDPPQPDDFDWFWADDQAKIWTWGWDADPGGIMIIIDMGGNHPDADPVRCPDVRVVVSVVSVVVRVVVVDGDDDDD

Radius of gyration: 15.54 Å; Cα contacts (8 Å, |Δi|>4): 118; chains: 1; bounding box: 34×20×45 Å